Protein AF-A0A135YYY8-F1 (afdb_monomer_lite)

Organism: NCBI:txid1261

Structure (mmCIF, N/CA/C/O backbone):
data_AF-A0A135YYY8-F1
#
_entry.id   AF-A0A135YYY8-F1
#
loop_
_atom_site.group_PDB
_atom_site.id
_atom_site.type_symbol
_atom_site.label_atom_id
_atom_site.label_alt_id
_atom_site.label_comp_id
_atom_site.label_asym_id
_atom_site.label_entity_id
_atom_site.label_seq_id
_atom_site.pdbx_PDB_ins_code
_atom_site.Cartn_x
_atom_site.Cartn_y
_atom_site.Cartn_z
_atom_site.occupancy
_atom_site.B_iso_or_equiv
_atom_site.auth_seq_id
_atom_site.auth_comp_id
_atom_s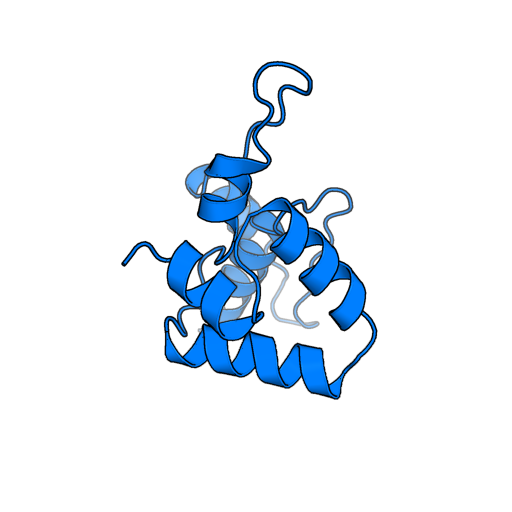ite.auth_asym_id
_atom_site.auth_atom_id
_atom_site.pdbx_PDB_model_num
ATOM 1 N N . MET A 1 1 ? -19.138 -13.139 4.509 1.00 55.31 1 MET A N 1
ATOM 2 C CA . MET A 1 1 ? -18.326 -12.206 5.301 1.00 55.31 1 MET A CA 1
ATOM 3 C C . MET A 1 1 ? -17.591 -11.338 4.298 1.00 55.31 1 MET A C 1
ATOM 5 O O . MET A 1 1 ? -16.985 -11.909 3.394 1.00 55.31 1 MET A O 1
ATOM 9 N N . SER A 1 2 ? -17.763 -10.017 4.330 1.00 73.12 2 SER A N 1
ATOM 10 C CA . SER A 1 2 ? -17.020 -9.128 3.429 1.00 73.12 2 SER A CA 1
ATOM 11 C C . SER A 1 2 ? -15.524 -9.249 3.732 1.00 73.12 2 SER A C 1
ATOM 13 O O . SER A 1 2 ? -15.135 -9.623 4.841 1.00 73.12 2 SER A O 1
ATOM 15 N N . ILE A 1 3 ? -14.662 -8.942 2.762 1.00 73.94 3 ILE A N 1
ATOM 16 C CA . ILE A 1 3 ? -13.211 -8.976 2.996 1.00 73.94 3 ILE A CA 1
ATOM 17 C C . ILE A 1 3 ? -12.803 -8.021 4.140 1.00 73.94 3 ILE A C 1
ATOM 19 O O . ILE A 1 3 ? -11.877 -8.315 4.890 1.00 73.94 3 ILE A O 1
ATOM 23 N N . TYR A 1 4 ? -13.573 -6.947 4.352 1.00 82.56 4 TYR A N 1
ATOM 24 C CA . TYR A 1 4 ? -13.352 -5.939 5.393 1.00 82.56 4 TYR A CA 1
ATOM 25 C C . TYR A 1 4 ? -13.656 -6.459 6.800 1.00 82.56 4 TYR A C 1
ATOM 27 O O . TYR A 1 4 ? -12.945 -6.133 7.746 1.00 82.56 4 TYR A O 1
ATOM 35 N N . GLU A 1 5 ? -14.666 -7.320 6.946 1.00 87.06 5 GLU A N 1
ATOM 36 C CA . GLU A 1 5 ? -14.995 -7.942 8.233 1.00 87.06 5 GLU A CA 1
ATOM 37 C C . GLU A 1 5 ? -13.831 -8.803 8.750 1.00 87.06 5 GLU A C 1
ATOM 39 O O . GLU A 1 5 ? -13.555 -8.804 9.950 1.00 87.06 5 GLU A O 1
ATOM 44 N N . ASN A 1 6 ? -13.087 -9.463 7.854 1.00 91.00 6 ASN A N 1
ATOM 45 C CA . ASN A 1 6 ? -11.873 -10.183 8.239 1.00 91.00 6 ASN A CA 1
ATOM 46 C C . ASN A 1 6 ? -10.776 -9.224 8.724 1.00 91.00 6 ASN A C 1
ATOM 48 O O . ASN A 1 6 ? -10.103 -9.509 9.713 1.00 91.00 6 ASN A O 1
ATOM 52 N N . TYR A 1 7 ? -10.597 -8.078 8.060 1.00 92.50 7 TYR A N 1
ATOM 53 C CA . TYR A 1 7 ? -9.592 -7.083 8.451 1.00 92.50 7 TYR A CA 1
ATOM 54 C C . TYR A 1 7 ? -9.887 -6.516 9.842 1.00 92.50 7 TYR A C 1
ATOM 56 O O . TYR A 1 7 ? -8.987 -6.418 10.677 1.00 92.50 7 TYR A O 1
ATOM 64 N N . TYR A 1 8 ? -11.161 -6.236 10.125 1.00 94.69 8 TYR A N 1
ATOM 65 C CA . TYR A 1 8 ? -11.616 -5.763 11.430 1.00 94.69 8 TYR A CA 1
ATOM 66 C C . TYR A 1 8 ? -11.416 -6.806 12.527 1.00 94.69 8 TYR A C 1
ATOM 68 O O . TYR A 1 8 ? -10.894 -6.481 13.593 1.00 94.69 8 TYR A O 1
ATOM 76 N N . GLN A 1 9 ? -11.739 -8.072 12.254 1.00 95.44 9 GLN A N 1
ATOM 77 C CA . GLN A 1 9 ? -11.490 -9.167 13.195 1.00 95.44 9 GLN A CA 1
ATOM 78 C C . GLN A 1 9 ? -10.002 -9.328 13.515 1.00 95.44 9 GLN A C 1
ATOM 80 O O . GLN A 1 9 ? -9.644 -9.508 14.678 1.00 95.44 9 GLN A O 1
ATOM 85 N N . ILE A 1 10 ? -9.123 -9.228 12.510 1.00 96.19 10 ILE A N 1
ATOM 86 C CA . ILE A 1 10 ? -7.672 -9.282 12.726 1.00 96.19 10 ILE A CA 1
ATOM 87 C C . ILE A 1 10 ? -7.219 -8.074 13.558 1.00 96.19 10 ILE A C 1
ATOM 89 O O . ILE A 1 10 ? -6.435 -8.250 14.491 1.00 96.19 10 ILE A O 1
ATOM 93 N N . GLY A 1 11 ? -7.706 -6.871 13.256 1.00 95.00 11 GLY A N 1
ATOM 94 C CA . GLY A 1 11 ? -7.366 -5.657 14.004 1.00 95.00 11 GLY A CA 1
ATOM 95 C C . GLY A 1 11 ? -7.986 -5.573 15.403 1.00 95.00 11 GLY A C 1
ATOM 96 O O . GLY A 1 11 ? -7.553 -4.762 16.214 1.00 95.00 11 GLY A O 1
ATOM 97 N N . GLY A 1 12 ? -8.983 -6.409 15.714 1.00 96.44 12 GLY A N 1
ATOM 98 C CA . GLY A 1 12 ? -9.738 -6.325 16.967 1.00 96.44 12 GLY A CA 1
ATOM 99 C C . GLY A 1 12 ? -10.637 -5.086 17.050 1.00 96.44 12 GLY A C 1
ATOM 100 O O . GLY A 1 12 ? -10.900 -4.593 18.146 1.00 96.44 12 GLY A O 1
ATOM 101 N N . VAL A 1 13 ? -11.094 -4.584 15.903 1.00 96.38 13 VAL A N 1
ATOM 102 C CA . VAL A 1 13 ? -11.893 -3.355 15.753 1.00 96.38 13 VAL A CA 1
ATOM 103 C C . VAL A 1 13 ? -13.266 -3.668 15.160 1.00 96.38 13 VAL A C 1
ATOM 105 O O . VAL A 1 13 ? -13.520 -4.799 14.741 1.00 96.38 13 VAL A O 1
ATOM 108 N N . LYS A 1 14 ? -14.182 -2.694 15.147 1.00 93.50 14 LYS A N 1
ATOM 109 C CA . LYS A 1 14 ? -15.572 -2.914 14.705 1.00 93.50 14 LYS A CA 1
ATOM 110 C C . LYS A 1 14 ? -16.008 -2.054 13.527 1.00 93.50 14 LYS A C 1
ATOM 112 O O . LYS A 1 14 ? -17.001 -2.386 12.885 1.00 93.50 14 LYS A O 1
ATOM 117 N N . GLN A 1 15 ? -15.308 -0.958 13.257 1.00 91.38 15 GLN A N 1
ATOM 118 C CA . GLN A 1 15 ? -15.704 0.014 12.241 1.00 91.38 15 GLN A CA 1
ATOM 119 C C . GLN A 1 15 ? -14.500 0.654 11.552 1.00 91.38 15 GLN A C 1
ATOM 121 O O . GLN A 1 15 ? -13.395 0.660 12.090 1.00 91.38 15 GLN A O 1
ATOM 126 N N . HIS A 1 16 ? -14.749 1.250 10.384 1.00 89.56 16 HIS A N 1
ATOM 127 C CA . HIS A 1 16 ? -13.727 1.831 9.513 1.00 89.56 16 HIS A CA 1
ATOM 128 C C . HIS A 1 16 ? -12.776 2.795 10.231 1.00 89.56 16 HIS A C 1
ATOM 130 O O . HIS A 1 16 ? -11.567 2.606 10.165 1.00 89.56 16 HIS A O 1
ATOM 136 N N . LYS A 1 17 ? -13.312 3.755 10.992 1.00 90.88 17 LYS A N 1
ATOM 137 C CA . LYS A 1 17 ? -12.491 4.729 11.722 1.00 90.88 17 LYS A CA 1
ATOM 138 C C . LYS A 1 17 ? -11.552 4.076 12.743 1.00 90.88 17 LYS A C 1
ATOM 140 O O . LYS A 1 17 ? -10.385 4.421 12.819 1.00 90.88 17 LYS A O 1
ATOM 145 N N . GLU A 1 18 ? -12.048 3.088 13.488 1.00 95.00 18 GLU A N 1
ATOM 146 C CA . GLU A 1 18 ? -11.215 2.343 14.442 1.00 95.00 18 GLU A CA 1
ATOM 147 C C . GLU A 1 18 ? -10.128 1.531 13.730 1.00 95.00 18 GLU A C 1
ATOM 149 O O . GLU A 1 18 ? -9.048 1.330 14.277 1.00 95.00 18 GLU A O 1
ATOM 154 N N . PHE A 1 19 ? -10.409 1.047 12.518 1.00 94.19 19 PHE A N 1
ATOM 155 C CA . PHE A 1 19 ? -9.428 0.335 11.711 1.00 94.19 19 PHE A CA 1
ATOM 156 C C . PHE A 1 19 ? -8.324 1.259 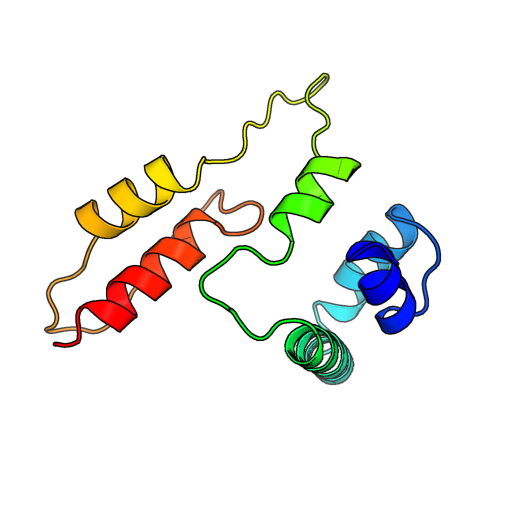11.195 1.00 94.19 19 PHE A C 1
ATOM 158 O O . PHE A 1 19 ? -7.163 0.865 11.239 1.00 94.19 19 PHE A O 1
ATOM 165 N N . GLU A 1 20 ? -8.652 2.477 10.763 1.00 91.75 20 GLU A N 1
ATOM 166 C CA . GLU A 1 20 ? -7.644 3.485 10.405 1.00 91.75 20 GLU A CA 1
ATOM 167 C C . GLU A 1 20 ? -6.768 3.844 11.611 1.00 91.75 20 GLU A C 1
ATOM 169 O O . GLU A 1 20 ? -5.545 3.718 11.531 1.00 91.75 20 GLU A O 1
ATOM 174 N N . ASP A 1 21 ? -7.385 4.147 12.759 1.00 94.88 21 ASP A N 1
ATOM 175 C CA . ASP A 1 21 ? -6.671 4.424 14.013 1.00 94.88 21 ASP A CA 1
ATOM 176 C C . ASP A 1 21 ? -5.758 3.244 14.417 1.00 94.88 21 ASP A C 1
ATOM 178 O O . ASP A 1 21 ? -4.637 3.421 14.906 1.00 94.88 21 ASP A O 1
ATOM 182 N N . TYR A 1 22 ? -6.222 2.007 14.206 1.00 96.38 22 TYR A N 1
ATOM 183 C CA . TYR A 1 22 ? -5.431 0.800 14.436 1.00 96.38 22 TYR A CA 1
ATOM 184 C C . TYR A 1 22 ? -4.231 0.708 13.485 1.00 96.38 22 TYR A C 1
ATOM 186 O O . TYR A 1 22 ? -3.119 0.459 13.953 1.00 96.38 22 TYR A O 1
ATOM 194 N N . LEU A 1 23 ? -4.419 0.933 12.179 1.00 94.25 23 LEU A N 1
ATOM 195 C CA . LEU A 1 23 ? -3.331 0.907 11.196 1.00 94.25 23 LEU A CA 1
ATOM 196 C C . LEU A 1 23 ? -2.253 1.956 11.511 1.00 94.25 23 LEU A C 1
ATOM 198 O O . LEU A 1 23 ? -1.061 1.644 11.450 1.00 94.25 23 LEU A O 1
ATOM 202 N N . GLU A 1 24 ? -2.653 3.166 11.906 1.00 95.00 24 GLU A N 1
ATOM 203 C CA . GLU A 1 24 ? -1.725 4.214 12.345 1.00 95.00 24 GLU A CA 1
ATOM 204 C C . GLU A 1 24 ? -0.944 3.792 13.592 1.00 95.00 24 GLU A C 1
ATOM 206 O O . GLU A 1 24 ? 0.284 3.910 13.640 1.00 95.00 24 GLU A O 1
ATOM 211 N N . LYS A 1 25 ? -1.635 3.236 14.594 1.00 96.81 25 LYS A N 1
ATOM 212 C CA . LYS A 1 25 ? -1.013 2.786 15.843 1.00 96.81 25 LYS A CA 1
ATOM 213 C C . LYS A 1 25 ? 0.046 1.710 15.608 1.00 96.81 25 LYS A C 1
ATOM 215 O O . LYS A 1 25 ? 1.103 1.744 16.240 1.00 96.81 25 LYS A O 1
ATOM 220 N N . ILE A 1 26 ? -0.225 0.749 14.725 1.00 97.75 26 ILE A N 1
ATOM 221 C CA . ILE A 1 26 ? 0.712 -0.350 14.459 1.00 97.75 26 ILE A CA 1
ATOM 222 C C . ILE A 1 26 ? 1.844 0.061 13.513 1.00 97.75 26 ILE A C 1
ATOM 224 O O . ILE A 1 26 ? 2.816 -0.680 13.393 1.00 97.75 26 ILE A O 1
ATOM 228 N N . LEU A 1 27 ? 1.772 1.227 12.855 1.00 95.19 27 LEU A N 1
ATOM 229 C CA . LEU A 1 27 ? 2.737 1.646 11.832 1.00 95.19 27 LEU A CA 1
ATOM 230 C C . LEU A 1 27 ? 4.189 1.536 12.311 1.00 95.19 27 LEU A C 1
ATOM 232 O O . LEU A 1 27 ? 5.041 1.045 11.568 1.00 95.19 27 LEU A O 1
ATOM 236 N N . PHE A 1 28 ? 4.464 1.921 13.559 1.00 95.88 28 PHE A N 1
ATOM 237 C CA . PHE A 1 28 ? 5.797 1.846 14.168 1.00 95.88 28 PHE A CA 1
ATOM 238 C C . PHE A 1 28 ? 5.977 0.679 15.153 1.00 95.88 28 PHE A C 1
ATOM 240 O O . PHE A 1 28 ? 7.096 0.435 15.605 1.00 95.88 28 PHE A O 1
ATOM 247 N N . ASP A 1 29 ? 4.928 -0.100 15.425 1.00 97.88 29 ASP A N 1
ATOM 248 C CA . ASP A 1 29 ? 5.018 -1.350 16.184 1.00 97.88 29 ASP A CA 1
ATOM 249 C C . ASP A 1 29 ? 5.321 -2.510 15.229 1.00 97.88 29 ASP A C 1
ATOM 251 O O . ASP A 1 29 ? 4.431 -3.115 14.635 1.00 97.88 29 ASP A O 1
ATOM 255 N N . LYS A 1 30 ? 6.608 -2.835 15.063 1.00 97.31 30 LYS A N 1
ATOM 256 C CA . LYS A 1 30 ? 7.041 -3.896 14.141 1.00 97.31 30 LYS A CA 1
ATOM 257 C C . LYS A 1 30 ? 6.357 -5.237 14.424 1.00 97.31 30 LYS A C 1
ATOM 259 O O . LYS A 1 30 ? 6.000 -5.933 13.474 1.00 97.31 30 LYS A O 1
ATOM 264 N N . GLN A 1 31 ? 6.221 -5.616 15.694 1.00 98.12 31 GLN A N 1
ATOM 265 C CA . GLN A 1 31 ? 5.705 -6.932 16.058 1.00 98.12 31 GLN A CA 1
ATOM 266 C C . GLN A 1 31 ? 4.230 -7.042 15.679 1.00 98.12 31 GLN A C 1
ATOM 268 O O . GLN A 1 31 ? 3.840 -8.002 15.010 1.00 98.12 31 GLN A O 1
ATOM 273 N N . GLU A 1 32 ? 3.436 -6.041 16.054 1.00 98.00 32 GLU A N 1
ATOM 274 C CA . GLU A 1 32 ? 2.009 -6.034 15.759 1.00 98.00 32 GLU A CA 1
ATOM 275 C C . GLU A 1 32 ? 1.741 -5.835 14.262 1.00 98.00 32 GLU A C 1
ATOM 277 O O . GLU A 1 32 ? 0.929 -6.557 13.682 1.00 98.00 32 GLU A O 1
ATOM 282 N N . ARG A 1 33 ? 2.500 -4.952 13.597 1.00 97.75 33 ARG A N 1
ATOM 283 C CA . ARG A 1 33 ? 2.437 -4.742 12.143 1.00 97.75 33 ARG A CA 1
ATOM 284 C C . ARG A 1 33 ? 2.681 -6.029 11.368 1.00 97.75 33 ARG A C 1
ATOM 286 O O . ARG A 1 33 ? 1.911 -6.375 10.475 1.00 97.75 33 ARG A O 1
ATOM 293 N N . GLU A 1 34 ? 3.742 -6.763 11.700 1.00 97.69 34 GLU A N 1
ATOM 294 C CA . GLU A 1 34 ? 4.028 -8.038 11.041 1.00 97.69 34 GLU A CA 1
ATOM 295 C C . GLU A 1 34 ? 2.969 -9.095 11.357 1.00 97.69 34 GLU A C 1
ATOM 297 O O . GLU A 1 34 ? 2.563 -9.837 10.464 1.00 97.69 34 GLU A O 1
ATOM 302 N N . ARG A 1 35 ? 2.497 -9.170 12.606 1.00 97.88 35 ARG A N 1
ATOM 303 C CA . ARG A 1 35 ? 1.428 -10.095 13.002 1.00 97.88 35 ARG A CA 1
ATOM 304 C C . ARG A 1 35 ? 0.138 -9.826 12.218 1.00 97.88 35 ARG A C 1
ATOM 306 O O . ARG A 1 35 ? -0.468 -10.785 11.733 1.00 97.88 35 ARG A O 1
ATOM 313 N N . PHE A 1 36 ? -0.233 -8.559 12.036 1.00 97.38 36 PHE A N 1
ATOM 314 C CA . PHE A 1 36 ? -1.372 -8.132 11.227 1.00 97.38 36 PHE A CA 1
ATOM 315 C C . PHE A 1 36 ? -1.213 -8.539 9.756 1.00 97.38 36 PHE A C 1
ATOM 317 O O . PHE A 1 36 ? -2.010 -9.330 9.251 1.00 97.38 36 PHE A O 1
ATOM 324 N N . TYR A 1 37 ? -0.149 -8.093 9.076 1.00 95.25 37 TYR A N 1
ATOM 325 C CA . TYR A 1 37 ? 0.034 -8.384 7.647 1.00 95.25 37 TYR A CA 1
ATOM 326 C C . TYR A 1 37 ? 0.221 -9.881 7.360 1.00 95.25 37 TYR A C 1
ATOM 328 O O . TYR A 1 37 ? -0.272 -10.378 6.351 1.00 95.25 37 TYR A O 1
ATOM 336 N N . ARG A 1 38 ? 0.839 -10.652 8.266 1.00 96.69 38 ARG A N 1
ATOM 337 C CA . ARG A 1 38 ? 0.900 -12.122 8.140 1.00 96.69 38 ARG A CA 1
ATOM 338 C C . ARG A 1 38 ? -0.475 -12.776 8.238 1.00 96.69 38 ARG A C 1
ATOM 340 O O . ARG A 1 38 ? -0.683 -13.813 7.617 1.00 96.69 38 ARG A O 1
ATOM 347 N N . ALA A 1 39 ? -1.393 -12.227 9.031 1.00 96.44 39 ALA A N 1
ATOM 348 C CA . ALA A 1 39 ? -2.764 -12.723 9.093 1.00 96.44 39 ALA A CA 1
ATOM 349 C C . ALA A 1 39 ? -3.541 -12.381 7.812 1.00 96.44 39 ALA A C 1
ATOM 351 O O . ALA A 1 39 ? -4.250 -13.242 7.300 1.00 96.44 39 ALA A O 1
ATOM 352 N N . ILE A 1 40 ? -3.333 -11.185 7.250 1.00 93.88 40 ILE A N 1
ATOM 353 C CA . ILE A 1 40 ? -3.892 -10.784 5.949 1.00 93.88 40 ILE A CA 1
ATOM 354 C C . ILE A 1 40 ? -3.414 -11.723 4.833 1.00 93.88 40 ILE A C 1
ATOM 356 O O . ILE A 1 40 ? -4.236 -12.261 4.095 1.00 93.88 40 ILE A O 1
ATOM 360 N N . LEU A 1 41 ? -2.112 -12.026 4.781 1.00 94.00 41 LEU A N 1
ATOM 361 C CA . LEU A 1 41 ? -1.534 -12.940 3.787 1.00 94.00 41 LEU A CA 1
ATOM 362 C C . LEU A 1 41 ? -2.075 -14.377 3.871 1.00 94.00 41 LEU A C 1
ATOM 364 O O . LEU A 1 41 ? -1.997 -15.119 2.899 1.00 94.00 41 LEU A O 1
ATOM 368 N N . LYS A 1 42 ? -2.632 -14.799 5.015 1.00 94.50 42 LYS A N 1
ATOM 369 C CA . LYS A 1 42 ? -3.307 -16.106 5.130 1.00 94.50 42 LYS A CA 1
ATOM 370 C C . LYS A 1 42 ? -4.692 -16.120 4.479 1.00 94.50 42 LYS A C 1
ATOM 372 O O . LYS A 1 42 ? -5.206 -17.202 4.216 1.00 94.50 42 LYS A O 1
ATOM 377 N N . ILE A 1 43 ? -5.301 -14.952 4.269 1.00 91.38 43 ILE A N 1
ATOM 378 C CA . ILE A 1 43 ? -6.597 -14.799 3.594 1.00 91.38 43 ILE A CA 1
ATOM 379 C C . ILE A 1 43 ? -6.378 -14.698 2.087 1.00 91.38 43 ILE A C 1
ATOM 381 O O . ILE A 1 43 ? -7.019 -15.414 1.323 1.00 91.38 43 ILE A O 1
ATOM 385 N N . ASN A 1 44 ? -5.472 -13.812 1.676 1.00 89.69 44 ASN A N 1
ATOM 386 C CA . ASN A 1 44 ? -5.059 -13.645 0.293 1.00 89.69 44 ASN A CA 1
ATOM 387 C C . ASN A 1 44 ? -3.554 -13.357 0.254 1.00 89.69 44 ASN A C 1
ATOM 389 O O . ASN A 1 44 ? -3.099 -12.369 0.828 1.00 89.69 44 ASN A O 1
ATOM 393 N N . ASN A 1 45 ? -2.796 -14.225 -0.411 1.00 92.12 45 ASN A N 1
ATOM 394 C CA . ASN A 1 45 ? -1.354 -14.087 -0.599 1.00 92.12 45 ASN A CA 1
ATOM 395 C C . ASN A 1 45 ? -0.971 -13.593 -2.002 1.00 92.12 45 ASN A C 1
ATOM 397 O O . ASN A 1 45 ? 0.220 -13.536 -2.309 1.00 92.12 45 ASN A O 1
ATOM 401 N N . ASP A 1 46 ? -1.946 -13.246 -2.843 1.00 91.81 46 ASP A N 1
ATOM 402 C CA . ASP A 1 46 ? -1.696 -12.581 -4.114 1.00 91.81 46 ASP A CA 1
ATOM 403 C C . ASP A 1 46 ? -1.296 -11.122 -3.865 1.00 91.81 46 ASP A C 1
ATOM 405 O O . ASP A 1 46 ? -2.128 -10.245 -3.642 1.00 91.81 46 ASP A O 1
ATOM 409 N N . VAL A 1 47 ? 0.014 -10.882 -3.885 1.00 89.12 47 VAL A N 1
ATOM 410 C CA . VAL A 1 47 ? 0.625 -9.557 -3.723 1.00 89.12 47 VAL A CA 1
ATOM 411 C C . VAL A 1 47 ? 0.815 -8.822 -5.057 1.00 89.12 47 VAL A C 1
ATOM 413 O O . VAL A 1 47 ? 1.421 -7.754 -5.079 1.00 89.12 47 VAL A O 1
ATOM 416 N N . SER A 1 48 ? 0.302 -9.366 -6.169 1.00 88.19 48 SER A N 1
ATOM 417 C CA . SER A 1 48 ? 0.288 -8.680 -7.473 1.00 88.19 48 SER A CA 1
ATOM 418 C C . SER A 1 48 ? -0.840 -7.648 -7.595 1.00 88.19 48 SER A C 1
ATOM 420 O O . SER A 1 48 ? -0.872 -6.852 -8.540 1.00 88.19 48 SER A O 1
ATOM 422 N N . VAL A 1 49 ? -1.764 -7.647 -6.631 1.00 86.56 49 VAL A N 1
ATOM 423 C CA . VAL A 1 49 ? -2.930 -6.766 -6.573 1.00 86.56 49 VAL A CA 1
ATOM 424 C C . VAL A 1 49 ? -2.898 -5.880 -5.334 1.00 86.56 49 VAL A C 1
ATOM 426 O O . VAL A 1 49 ? -2.331 -6.219 -4.294 1.00 86.56 49 VAL A O 1
ATOM 429 N N . ASP A 1 50 ? -3.549 -4.726 -5.435 1.00 88.81 50 ASP A N 1
ATOM 430 C CA . ASP A 1 50 ? -3.697 -3.810 -4.312 1.00 88.81 50 ASP A CA 1
ATOM 431 C C . ASP A 1 50 ? -4.738 -4.344 -3.314 1.00 88.81 50 ASP A C 1
ATOM 433 O O . ASP A 1 50 ? -5.948 -4.285 -3.540 1.00 88.81 50 ASP A O 1
ATOM 437 N N . THR A 1 51 ? -4.247 -4.884 -2.197 1.00 89.25 51 THR A N 1
ATOM 438 C CA . THR A 1 51 ? -5.066 -5.524 -1.153 1.00 89.25 51 THR A CA 1
ATOM 439 C C . THR A 1 51 ? -6.046 -4.557 -0.478 1.00 89.25 51 THR A C 1
ATOM 441 O O . THR A 1 51 ? -7.108 -4.985 -0.013 1.00 89.25 51 THR A O 1
ATOM 444 N N . PHE A 1 52 ? -5.709 -3.264 -0.408 1.00 87.88 52 PHE A N 1
ATOM 445 C CA . PHE A 1 52 ? -6.510 -2.265 0.302 1.00 87.88 52 PHE A CA 1
ATOM 446 C C . PHE A 1 52 ? -7.303 -1.343 -0.623 1.00 87.88 52 PHE A C 1
ATOM 448 O O . PHE A 1 52 ? -8.205 -0.667 -0.133 1.00 87.88 52 PHE A O 1
ATOM 455 N N . LYS A 1 53 ? -7.050 -1.346 -1.937 1.00 85.75 53 LYS A N 1
ATOM 456 C CA . LYS A 1 53 ? -7.810 -0.542 -2.906 1.00 85.75 53 LYS A CA 1
ATOM 457 C C . LYS A 1 53 ? -9.332 -0.652 -2.735 1.00 85.75 53 LYS A C 1
ATOM 459 O O . LYS A 1 53 ? -9.938 0.394 -2.537 1.00 85.75 53 LYS A O 1
ATOM 464 N N . PRO A 1 54 ? -9.967 -1.844 -2.682 1.00 84.44 54 PRO A N 1
ATOM 465 C CA . PRO A 1 54 ? -11.422 -1.920 -2.505 1.00 84.44 54 PRO A CA 1
ATOM 466 C C . PRO A 1 54 ? -11.897 -1.299 -1.185 1.00 84.44 54 PRO A C 1
ATOM 468 O O . PRO A 1 54 ? -12.940 -0.654 -1.128 1.00 84.44 54 PRO A O 1
ATOM 471 N N . TYR A 1 55 ? -11.107 -1.466 -0.119 1.00 85.81 55 TYR A N 1
ATOM 472 C CA . TYR A 1 55 ? -11.413 -0.907 1.194 1.00 85.81 55 TYR A CA 1
ATOM 473 C C . TYR A 1 55 ? -11.396 0.622 1.166 1.00 85.81 55 TYR A C 1
ATOM 475 O O . TYR A 1 55 ? -12.351 1.266 1.598 1.00 85.81 55 TYR A O 1
ATOM 483 N N . PHE A 1 56 ? -10.326 1.213 0.638 1.00 80.38 56 PHE A N 1
ATOM 484 C CA . PHE A 1 56 ? -10.226 2.664 0.560 1.00 80.38 56 PHE A CA 1
ATOM 485 C C . PHE A 1 56 ? -11.150 3.253 -0.520 1.00 80.38 56 PHE A C 1
ATOM 487 O O . PHE A 1 56 ? -11.588 4.389 -0.374 1.00 80.38 56 PHE A O 1
ATOM 494 N N . GLU A 1 57 ? -11.519 2.507 -1.563 1.00 78.94 57 GLU A N 1
ATOM 495 C CA . GLU A 1 57 ? -12.565 2.909 -2.513 1.00 78.94 57 GLU A CA 1
ATOM 496 C C . GLU A 1 57 ? -13.953 2.983 -1.863 1.00 78.94 57 GLU A C 1
ATOM 498 O O . GLU A 1 57 ? -14.734 3.867 -2.203 1.00 78.94 57 GLU A O 1
ATOM 503 N N . GLU A 1 58 ? -14.266 2.082 -0.931 1.00 80.56 58 GLU A N 1
ATOM 504 C CA . GLU A 1 58 ? -15.554 2.072 -0.228 1.00 80.56 58 GLU A CA 1
ATOM 505 C C . GLU A 1 58 ? -15.653 3.212 0.794 1.00 80.56 58 GLU A C 1
ATOM 507 O O . GLU A 1 58 ? -16.676 3.892 0.875 1.00 80.56 58 GLU A O 1
ATOM 512 N N . TYR A 1 59 ? -14.593 3.428 1.580 1.00 78.88 59 TYR A N 1
ATOM 513 C CA . TYR A 1 59 ? -14.659 4.311 2.748 1.00 78.88 59 TYR A CA 1
ATOM 514 C C . TYR A 1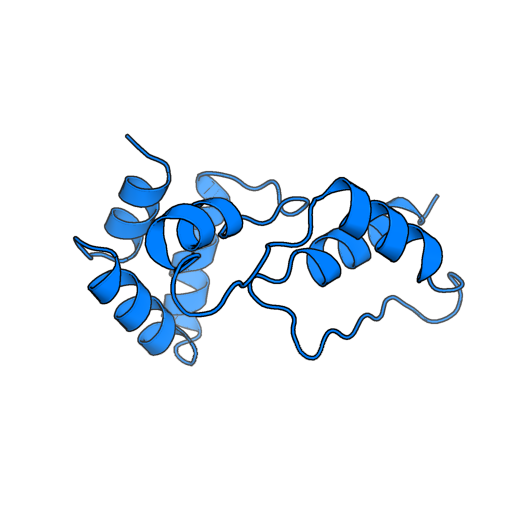 59 ? -13.935 5.652 2.588 1.00 78.88 59 TYR A C 1
ATOM 516 O O . TYR A 1 59 ? -14.409 6.658 3.112 1.00 78.88 59 TYR A O 1
ATOM 524 N N . ALA A 1 60 ? -12.815 5.686 1.862 1.00 67.69 60 ALA A N 1
ATOM 525 C CA . ALA A 1 60 ? -11.976 6.877 1.703 1.00 67.69 60 ALA A CA 1
ATOM 526 C C . ALA A 1 60 ? -12.139 7.560 0.338 1.00 67.69 60 ALA A C 1
ATOM 528 O O . ALA A 1 60 ? -11.616 8.657 0.129 1.00 67.69 60 ALA A O 1
ATOM 529 N N . ALA A 1 61 ? -12.901 6.969 -0.590 1.00 61.09 61 ALA A N 1
ATOM 530 C CA . ALA A 1 61 ? -13.352 7.673 -1.778 1.00 61.09 61 ALA A CA 1
ATOM 531 C C . ALA A 1 61 ? -14.433 8.681 -1.375 1.00 61.09 61 ALA A C 1
ATOM 533 O O . ALA A 1 61 ? -15.615 8.539 -1.699 1.00 61.09 61 ALA A O 1
ATOM 534 N N . GLU A 1 62 ? -14.030 9.768 -0.717 1.00 56.75 62 GLU A N 1
ATOM 535 C CA . GLU A 1 62 ? -14.806 10.998 -0.714 1.00 56.75 62 GLU A CA 1
ATOM 536 C C . GLU A 1 62 ? -14.808 11.585 -2.142 1.00 56.75 62 GLU A C 1
ATOM 538 O O . GLU A 1 62 ? -14.272 12.662 -2.415 1.00 56.75 62 GLU A O 1
ATOM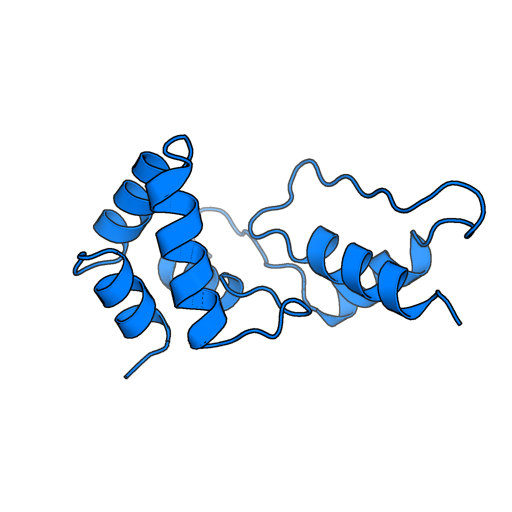 543 N N . ARG A 1 63 ? -15.443 10.881 -3.094 1.00 50.34 63 ARG A N 1
ATOM 544 C CA . ARG A 1 63 ? -15.578 11.301 -4.499 1.00 50.34 63 ARG A CA 1
ATOM 545 C C . ARG A 1 63 ? -16.192 12.698 -4.618 1.00 50.34 63 ARG A C 1
ATOM 547 O O . ARG A 1 63 ? -16.007 13.371 -5.624 1.00 50.34 63 ARG A O 1
ATOM 554 N N . LYS A 1 64 ? -16.947 13.125 -3.599 1.00 48.41 64 LYS A N 1
ATOM 555 C CA . LYS A 1 64 ? -17.656 14.408 -3.558 1.00 48.41 64 LYS A CA 1
ATOM 556 C C . LYS A 1 64 ? -16.806 15.598 -3.104 1.00 48.41 64 LYS A C 1
ATOM 558 O O . LYS A 1 64 ? -17.131 16.705 -3.517 1.00 48.41 64 LYS A O 1
ATOM 563 N N . SER A 1 65 ? -15.786 15.410 -2.267 1.00 54.03 65 SER A N 1
ATOM 564 C CA . SER A 1 65 ? -14.988 16.519 -1.711 1.00 54.03 65 SER A CA 1
ATOM 565 C C . SER A 1 65 ? -13.648 16.676 -2.432 1.00 54.03 65 SER A C 1
ATOM 567 O O . SER A 1 65 ? -13.299 17.790 -2.812 1.00 54.03 65 SER A O 1
ATOM 569 N N . ASN A 1 66 ? -12.937 15.569 -2.680 1.00 60.69 66 ASN A N 1
ATOM 570 C CA . ASN A 1 66 ? -11.525 15.604 -3.077 1.00 60.69 66 ASN A CA 1
ATOM 571 C C . ASN A 1 66 ? -11.243 15.076 -4.492 1.00 60.69 66 ASN A C 1
ATOM 573 O O . ASN A 1 66 ? -10.099 15.164 -4.928 1.00 60.69 66 ASN A O 1
ATOM 577 N N . GLN A 1 67 ? -12.253 14.543 -5.201 1.00 60.28 67 GLN A N 1
ATOM 578 C CA . GLN A 1 67 ? -12.144 14.024 -6.581 1.00 60.28 67 GLN A CA 1
ATOM 579 C C . GLN A 1 67 ? -10.912 13.126 -6.811 1.00 60.28 67 GLN A C 1
ATOM 581 O O . GLN A 1 67 ? -10.304 13.153 -7.877 1.00 60.28 67 GLN A O 1
ATOM 586 N N . GLN A 1 68 ? -10.498 12.357 -5.799 1.00 61.25 68 GLN A N 1
ATOM 587 C CA . GLN A 1 68 ? -9.390 11.429 -5.976 1.00 61.25 68 GLN A CA 1
ATOM 588 C C . GLN A 1 68 ? -9.890 10.227 -6.772 1.00 61.25 68 GLN A C 1
ATOM 590 O O . GLN A 1 68 ? -10.638 9.392 -6.260 1.00 61.25 68 GLN A O 1
ATOM 595 N N . ASP A 1 69 ? -9.494 10.177 -8.039 1.00 63.62 69 ASP A N 1
ATOM 596 C CA . ASP A 1 69 ? -9.694 9.019 -8.892 1.00 63.62 69 ASP A CA 1
ATOM 597 C C . ASP A 1 69 ? -8.568 8.013 -8.638 1.00 63.62 69 ASP A C 1
ATOM 599 O O . ASP A 1 69 ? -7.383 8.337 -8.732 1.00 63.62 69 ASP A O 1
ATOM 603 N N . TYR A 1 70 ? -8.936 6.772 -8.319 1.00 73.62 70 TYR A N 1
ATOM 604 C CA . TYR A 1 70 ? -7.975 5.675 -8.272 1.00 73.62 70 TYR A CA 1
ATOM 605 C C . TYR A 1 70 ? -7.419 5.409 -9.663 1.00 73.62 70 TYR A C 1
ATOM 607 O O . TYR A 1 70 ? -8.172 5.337 -10.637 1.00 73.62 70 TYR A O 1
ATOM 615 N N . THR A 1 71 ? -6.112 5.167 -9.751 1.00 82.56 71 THR A N 1
ATOM 616 C CA . THR A 1 71 ? -5.492 4.734 -11.002 1.00 82.56 71 THR A CA 1
ATOM 617 C C . THR A 1 71 ? -6.059 3.367 -11.411 1.00 82.56 71 THR A C 1
ATOM 619 O O . THR A 1 71 ? -5.905 2.389 -10.665 1.00 82.56 71 THR A O 1
ATOM 622 N N . PRO A 1 72 ? -6.712 3.248 -12.583 1.00 86.38 72 PRO A N 1
ATOM 623 C CA . PRO A 1 72 ? -7.179 1.960 -13.076 1.00 86.38 72 PRO A CA 1
ATOM 624 C C . PRO A 1 72 ? -6.005 1.017 -13.338 1.00 86.38 72 PRO A C 1
ATOM 626 O O . PRO A 1 72 ? -4.952 1.441 -13.818 1.00 86.38 72 PRO A O 1
ATOM 629 N N . ASP A 1 73 ? -6.206 -0.279 -13.107 1.00 87.25 73 ASP A N 1
ATOM 630 C CA . ASP A 1 73 ? -5.145 -1.283 -13.242 1.00 87.25 73 ASP A CA 1
ATOM 631 C C . ASP A 1 73 ? -4.548 -1.313 -14.656 1.00 87.25 73 ASP A C 1
ATOM 633 O O . ASP A 1 73 ? -3.356 -1.549 -14.827 1.00 87.25 73 ASP A O 1
ATOM 637 N N . SER A 1 74 ? -5.355 -1.036 -15.686 1.00 90.88 74 SER A N 1
ATOM 638 C CA . SER A 1 74 ? -4.883 -0.930 -17.071 1.00 90.88 74 SER A CA 1
ATOM 639 C C . SER A 1 74 ? -3.863 0.196 -17.256 1.00 90.88 74 SER A C 1
ATOM 641 O O . SER A 1 74 ? -2.846 -0.008 -17.915 1.00 90.88 74 SER A O 1
ATOM 643 N N . VAL A 1 75 ? -4.097 1.362 -16.647 1.00 92.50 75 VAL A N 1
ATOM 644 C CA . VAL A 1 75 ? -3.182 2.511 -16.694 1.00 92.50 75 VAL A CA 1
ATOM 645 C C . VAL A 1 75 ? -1.911 2.202 -15.908 1.00 92.50 75 VAL A C 1
ATOM 647 O O . VAL A 1 75 ? -0.810 2.445 -16.398 1.00 92.50 75 VAL A O 1
ATOM 650 N N . ALA A 1 76 ? -2.057 1.603 -14.725 1.00 92.31 76 ALA A N 1
ATOM 651 C CA . ALA A 1 76 ? -0.929 1.217 -13.887 1.00 92.31 76 ALA A CA 1
ATOM 652 C C . ALA A 1 76 ? -0.006 0.197 -14.582 1.00 92.31 76 ALA A C 1
ATOM 654 O O . ALA A 1 76 ? 1.211 0.366 -14.567 1.00 92.31 76 ALA A O 1
ATOM 655 N N . LYS A 1 77 ? -0.570 -0.808 -15.267 1.00 92.25 77 LYS A N 1
ATOM 656 C CA . LYS A 1 77 ? 0.190 -1.805 -16.046 1.00 92.25 77 LYS A CA 1
ATOM 657 C C . LYS A 1 77 ? 0.959 -1.185 -17.208 1.00 92.25 77 LYS A C 1
ATOM 659 O O . LYS A 1 77 ? 2.125 -1.512 -17.415 1.00 92.25 77 LYS A O 1
ATOM 664 N N . ILE A 1 78 ? 0.326 -0.268 -17.944 1.00 94.38 78 ILE A N 1
ATOM 665 C CA . ILE A 1 78 ? 0.993 0.461 -19.031 1.00 94.38 78 ILE A CA 1
ATOM 666 C C . ILE A 1 78 ? 2.177 1.259 -18.475 1.00 94.38 78 ILE A C 1
ATOM 668 O O . ILE A 1 78 ? 3.275 1.188 -19.026 1.00 94.38 78 ILE A O 1
ATOM 672 N N . LEU A 1 79 ? 1.982 1.979 -17.366 1.00 93.56 79 LEU A N 1
ATOM 673 C CA . LEU A 1 79 ? 3.047 2.777 -16.761 1.00 93.56 79 LEU A CA 1
ATOM 674 C C . LEU A 1 79 ? 4.198 1.905 -16.241 1.00 93.56 79 LEU A C 1
ATOM 676 O O . LEU A 1 79 ? 5.361 2.258 -16.434 1.00 93.56 79 LEU A O 1
ATOM 680 N N . ALA A 1 80 ? 3.888 0.752 -15.645 1.00 92.06 80 ALA A N 1
ATOM 681 C CA . ALA A 1 80 ? 4.885 -0.222 -15.213 1.00 92.06 80 ALA A CA 1
ATOM 682 C C . ALA A 1 80 ? 5.760 -0.692 -16.387 1.00 92.06 80 ALA A C 1
ATOM 684 O O . ALA A 1 80 ? 6.982 -0.603 -16.308 1.00 92.06 80 ALA A O 1
ATOM 685 N N . THR A 1 81 ? 5.137 -1.05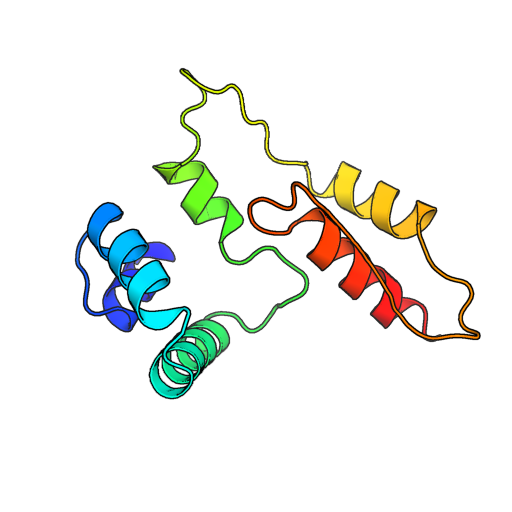4 -17.515 1.00 90.88 81 THR A N 1
ATOM 686 C CA . THR A 1 81 ? 5.855 -1.474 -18.731 1.00 90.88 81 THR A CA 1
ATOM 687 C C . THR A 1 81 ? 6.744 -0.357 -19.292 1.00 90.88 81 THR A C 1
ATOM 689 O O . THR A 1 81 ? 7.877 -0.608 -19.692 1.00 90.88 81 THR A O 1
ATOM 692 N N . ILE A 1 82 ? 6.248 0.887 -19.326 1.00 91.00 82 ILE A N 1
ATOM 693 C CA . ILE A 1 82 ? 6.998 2.046 -19.849 1.00 91.00 82 ILE A CA 1
ATOM 694 C C . ILE A 1 82 ? 8.210 2.376 -18.971 1.00 91.00 82 ILE A C 1
ATOM 696 O O . ILE A 1 82 ? 9.247 2.792 -19.480 1.00 91.00 82 ILE A O 1
ATOM 700 N N . THR A 1 83 ? 8.073 2.225 -17.655 1.00 89.88 83 THR A N 1
ATOM 701 C CA . THR A 1 83 ? 9.101 2.611 -16.675 1.00 89.88 83 THR A CA 1
ATOM 702 C C . THR A 1 83 ? 10.037 1.467 -16.292 1.00 89.88 83 THR A C 1
ATOM 704 O O . THR A 1 83 ? 10.846 1.617 -15.373 1.00 89.88 83 THR A O 1
ATOM 707 N N . ARG A 1 84 ? 9.937 0.320 -16.972 1.00 85.31 84 ARG A N 1
ATOM 708 C CA . ARG A 1 84 ? 10.778 -0.855 -16.742 1.00 85.31 84 ARG A CA 1
ATOM 709 C C . ARG A 1 84 ? 12.261 -0.484 -16.828 1.00 85.31 84 ARG A C 1
ATOM 711 O O . ARG A 1 84 ? 12.694 0.186 -17.766 1.00 85.31 84 ARG A O 1
ATOM 718 N N . GLY A 1 85 ? 13.031 -0.898 -15.824 1.00 73.62 85 GLY A N 1
ATOM 719 C CA . GLY A 1 85 ? 14.477 -0.679 -15.808 1.00 73.62 85 GLY A CA 1
ATOM 720 C C . GLY A 1 85 ? 15.192 -1.603 -16.796 1.00 73.62 85 GLY A C 1
ATOM 721 O O . GLY A 1 85 ? 14.672 -2.657 -17.152 1.00 73.62 85 GLY A O 1
ATOM 722 N N . SER A 1 86 ? 16.401 -1.236 -17.227 1.00 68.00 86 SER A N 1
ATOM 723 C CA . SER A 1 86 ? 17.313 -2.208 -17.836 1.00 68.00 86 SER A CA 1
ATOM 724 C C . SER A 1 86 ? 17.779 -3.176 -16.746 1.00 68.00 86 SER A C 1
ATOM 726 O O . SER A 1 86 ? 18.223 -2.712 -15.696 1.00 68.00 86 SER A O 1
ATOM 728 N N . ASN A 1 87 ? 17.702 -4.487 -16.996 1.00 64.19 87 ASN A N 1
ATOM 729 C CA . ASN A 1 87 ? 17.954 -5.590 -16.046 1.00 64.19 87 ASN A CA 1
ATOM 730 C C . ASN A 1 87 ? 19.355 -5.602 -15.373 1.00 64.19 87 ASN A C 1
ATOM 732 O O . ASN A 1 87 ? 19.679 -6.525 -14.632 1.00 64.19 87 ASN A O 1
ATOM 736 N N . ASP A 1 88 ? 20.187 -4.585 -15.599 1.00 62.78 88 ASP A N 1
ATOM 737 C CA . ASP A 1 88 ? 21.611 -4.571 -15.272 1.00 62.78 88 ASP A CA 1
ATOM 738 C C . ASP A 1 88 ? 21.943 -3.987 -13.883 1.00 62.78 88 ASP A C 1
ATOM 740 O O . ASP A 1 88 ? 23.066 -4.165 -13.411 1.00 62.78 88 ASP A O 1
ATOM 744 N N . THR A 1 89 ? 21.020 -3.287 -13.202 1.00 58.75 89 THR A N 1
ATOM 745 C CA . THR A 1 89 ? 21.338 -2.579 -11.935 1.00 58.75 89 THR A CA 1
ATOM 746 C C . THR A 1 89 ? 20.308 -2.702 -10.802 1.00 58.75 89 THR A C 1
ATOM 748 O O . THR A 1 89 ? 20.458 -2.051 -9.766 1.00 58.75 89 THR A O 1
ATOM 751 N N . GLY A 1 90 ? 19.326 -3.599 -10.931 1.00 66.56 90 GLY A N 1
ATOM 752 C CA . GLY A 1 90 ? 18.332 -3.899 -9.891 1.00 66.56 90 GLY A CA 1
ATOM 753 C C . GLY A 1 90 ? 17.028 -3.099 -10.001 1.00 66.56 90 GLY A C 1
ATOM 754 O O . GLY A 1 90 ? 16.924 -2.123 -10.743 1.00 66.56 90 GLY A O 1
ATOM 755 N N . TYR A 1 91 ? 16.006 -3.536 -9.260 1.00 77.62 91 TYR A N 1
ATOM 756 C CA . TYR A 1 91 ? 14.669 -2.940 -9.300 1.00 77.62 91 TYR A CA 1
ATOM 757 C C . TYR A 1 91 ? 14.571 -1.694 -8.430 1.00 77.62 91 TYR A C 1
ATOM 759 O O . TYR A 1 91 ? 14.983 -1.681 -7.270 1.00 77.62 91 TYR A O 1
ATOM 767 N N . SER A 1 92 ? 13.976 -0.644 -8.988 1.00 82.81 92 SER A N 1
ATOM 768 C CA . SER A 1 92 ? 13.643 0.573 -8.257 1.00 82.81 92 SER A CA 1
ATOM 769 C C . SER A 1 92 ? 12.348 1.178 -8.791 1.00 82.81 92 SER A C 1
ATOM 771 O O . SER A 1 92 ? 11.991 1.021 -9.961 1.00 82.81 92 SER A O 1
ATOM 773 N N . GLY A 1 93 ? 11.631 1.866 -7.908 1.00 86.56 93 GLY A N 1
ATOM 774 C CA . GLY A 1 93 ? 10.399 2.576 -8.220 1.00 86.56 93 GLY A CA 1
ATOM 775 C C . GLY A 1 93 ? 10.132 3.628 -7.153 1.00 86.56 93 GLY A C 1
ATOM 776 O O . GLY A 1 93 ? 10.414 3.408 -5.974 1.00 86.56 93 GLY A O 1
ATOM 777 N N . TYR A 1 94 ? 9.627 4.786 -7.570 1.00 90.12 94 TYR A N 1
ATOM 778 C CA . TYR A 1 94 ? 9.301 5.891 -6.677 1.00 90.12 94 TYR A CA 1
ATOM 779 C C . TYR A 1 94 ? 7.993 6.543 -7.103 1.00 90.12 94 TYR A C 1
ATOM 781 O O . TYR A 1 94 ? 7.821 6.896 -8.267 1.00 90.12 94 TYR A O 1
ATOM 789 N N . ASP A 1 95 ? 7.092 6.709 -6.143 1.00 91.25 95 ASP A N 1
ATOM 790 C CA . ASP A 1 95 ? 5.806 7.366 -6.317 1.00 91.25 95 ASP A CA 1
ATOM 791 C C . ASP A 1 95 ? 5.555 8.242 -5.087 1.00 91.25 95 ASP A C 1
ATOM 793 O O . ASP A 1 95 ? 5.354 7.752 -3.975 1.00 91.25 95 ASP A O 1
ATOM 797 N N . MET A 1 96 ? 5.631 9.558 -5.284 1.00 90.94 96 MET A N 1
ATOM 798 C CA . MET A 1 96 ? 5.451 10.558 -4.223 1.00 90.94 96 MET A CA 1
ATOM 799 C C . MET A 1 96 ? 4.009 10.654 -3.739 1.00 90.94 96 MET A C 1
ATOM 801 O O . MET A 1 96 ? 3.747 11.206 -2.673 1.00 90.94 96 MET A O 1
ATOM 805 N N . THR A 1 97 ? 3.080 10.160 -4.546 1.00 87.50 97 THR A N 1
ATOM 806 C CA . THR A 1 97 ? 1.638 10.310 -4.378 1.00 87.50 97 THR A CA 1
ATOM 807 C C . THR A 1 97 ? 0.978 8.942 -4.467 1.00 87.50 97 THR A C 1
ATOM 809 O O . THR A 1 97 ? -0.077 8.792 -5.073 1.00 87.50 97 THR A O 1
ATOM 812 N N . ALA A 1 98 ? 1.621 7.941 -3.861 1.00 86.44 98 ALA A N 1
ATOM 813 C CA . ALA A 1 98 ? 1.305 6.539 -4.094 1.00 86.44 98 ALA A CA 1
ATOM 814 C C . ALA A 1 98 ? -0.119 6.136 -3.697 1.00 86.44 98 ALA A C 1
ATOM 816 O O . ALA A 1 98 ? -0.628 5.140 -4.210 1.00 86.44 98 ALA A O 1
ATOM 817 N N . GLY A 1 99 ? -0.771 6.878 -2.795 1.00 84.50 99 GLY A N 1
ATOM 818 C CA . GLY A 1 99 ? -2.061 6.478 -2.238 1.00 84.50 99 GLY A CA 1
ATOM 819 C C . GLY A 1 99 ? -1.952 5.079 -1.629 1.00 84.50 99 GLY A C 1
ATOM 820 O O . GLY A 1 99 ? -1.073 4.825 -0.808 1.00 84.50 99 GLY A O 1
ATOM 821 N N . THR A 1 100 ? -2.794 4.151 -2.081 1.00 85.19 100 THR A N 1
ATOM 822 C CA . THR A 1 100 ? -2.739 2.732 -1.688 1.00 85.19 100 THR A CA 1
ATOM 823 C C . THR A 1 100 ? -1.576 1.956 -2.320 1.00 85.19 100 THR A C 1
ATOM 825 O O . THR A 1 100 ? -1.291 0.829 -1.926 1.00 85.19 100 THR A O 1
ATOM 828 N N . GLY A 1 101 ? -0.857 2.564 -3.267 1.00 90.25 101 GLY A N 1
ATOM 829 C CA . GLY A 1 101 ? 0.369 2.033 -3.854 1.00 90.25 101 GLY A CA 1
ATOM 830 C C . GLY A 1 101 ? 0.174 1.272 -5.161 1.00 90.25 101 GLY A C 1
ATOM 831 O O . GLY A 1 101 ? 1.115 0.618 -5.605 1.00 90.25 101 GLY A O 1
ATOM 832 N N . THR A 1 102 ? -0.996 1.364 -5.808 1.00 91.00 102 THR A N 1
ATOM 833 C CA . THR A 1 102 ? -1.316 0.611 -7.038 1.00 91.00 102 THR A CA 1
ATOM 834 C C . THR A 1 102 ? -0.216 0.720 -8.111 1.00 91.00 102 THR A C 1
ATOM 836 O O . THR A 1 102 ? 0.156 -0.296 -8.699 1.00 91.00 102 THR A O 1
ATOM 839 N N . LEU A 1 103 ? 0.351 1.912 -8.351 1.00 92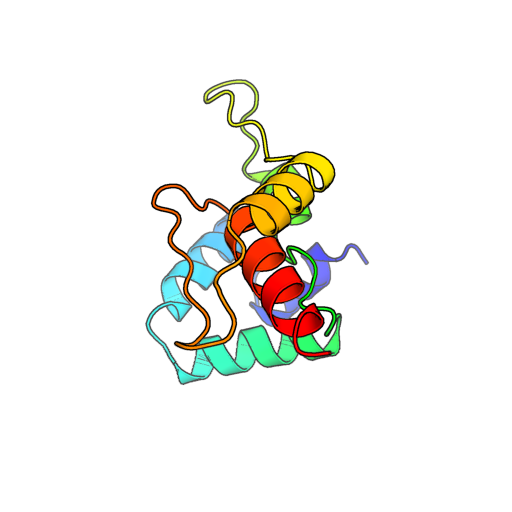.56 103 LEU A N 1
ATOM 840 C CA . LEU A 1 103 ? 1.433 2.101 -9.331 1.00 92.56 103 LEU A CA 1
ATOM 841 C C . LEU A 1 103 ? 2.714 1.345 -8.951 1.00 92.56 103 LEU A C 1
ATOM 843 O O . LEU A 1 103 ? 3.300 0.664 -9.792 1.00 92.56 103 LEU A O 1
ATOM 847 N N . ILE A 1 104 ? 3.122 1.422 -7.683 1.00 93.06 104 ILE A N 1
ATOM 848 C CA . ILE A 1 104 ? 4.312 0.734 -7.168 1.00 93.06 104 ILE A CA 1
ATOM 849 C C . ILE A 1 104 ? 4.128 -0.785 -7.181 1.00 93.06 104 ILE A C 1
ATOM 851 O O . ILE A 1 104 ? 5.049 -1.500 -7.567 1.00 93.06 104 ILE A O 1
ATOM 855 N N . ILE A 1 105 ? 2.941 -1.279 -6.822 1.00 93.38 105 ILE A N 1
ATOM 856 C CA . ILE A 1 105 ? 2.622 -2.713 -6.849 1.00 93.38 105 ILE A CA 1
ATOM 857 C C . ILE A 1 105 ? 2.723 -3.252 -8.279 1.00 93.38 105 ILE A C 1
ATOM 859 O O . ILE A 1 105 ? 3.397 -4.256 -8.505 1.00 93.38 105 ILE A O 1
ATOM 863 N N . GLN A 1 106 ? 2.117 -2.569 -9.261 1.00 92.88 106 GLN A N 1
ATOM 864 C CA . GLN A 1 106 ? 2.207 -2.995 -10.662 1.00 92.88 106 GLN A CA 1
ATOM 865 C C . GLN A 1 106 ? 3.636 -2.896 -11.206 1.00 92.88 106 GLN A C 1
ATOM 867 O O . GLN A 1 106 ? 4.053 -3.782 -11.946 1.00 92.88 106 GLN A O 1
ATOM 872 N N . LYS A 1 107 ? 4.402 -1.866 -10.818 1.00 92.00 107 LYS A N 1
ATOM 873 C CA . LYS A 1 107 ? 5.816 -1.740 -11.194 1.00 92.00 107 LYS A CA 1
ATOM 874 C C . LYS A 1 107 ? 6.646 -2.907 -10.671 1.00 92.00 107 LYS A C 1
ATOM 876 O O . LYS A 1 107 ? 7.367 -3.525 -11.444 1.00 92.00 107 LYS A O 1
ATOM 881 N N . TRP A 1 108 ? 6.514 -3.222 -9.383 1.00 90.81 108 TRP A N 1
ATOM 882 C CA . TRP A 1 108 ? 7.217 -4.344 -8.766 1.00 90.81 108 TRP A CA 1
ATOM 883 C C . TRP A 1 108 ? 6.835 -5.677 -9.418 1.00 90.81 108 TRP A C 1
ATOM 885 O O . TRP A 1 108 ? 7.703 -6.495 -9.701 1.00 90.81 108 TRP A O 1
ATOM 895 N N . TRP A 1 109 ? 5.550 -5.885 -9.711 1.00 90.69 109 TRP A N 1
ATOM 896 C CA . TRP A 1 109 ? 5.096 -7.111 -10.362 1.00 90.69 109 TRP A CA 1
ATOM 897 C C . TRP A 1 109 ? 5.606 -7.250 -11.802 1.00 90.69 109 TRP A C 1
ATOM 899 O O . TRP A 1 109 ? 5.994 -8.343 -12.210 1.00 90.69 109 TRP A O 1
ATOM 909 N N . ASP A 1 110 ? 5.617 -6.163 -12.576 1.00 90.12 110 ASP A N 1
ATOM 910 C CA . ASP A 1 110 ? 6.174 -6.154 -13.933 1.00 90.12 110 ASP A CA 1
ATOM 911 C C . ASP A 1 110 ? 7.677 -6.461 -13.914 1.00 90.12 110 ASP A C 1
ATOM 913 O O . ASP A 1 110 ? 8.126 -7.351 -14.633 1.00 90.12 110 ASP A O 1
ATOM 917 N N . ASP A 1 111 ? 8.420 -5.800 -13.024 1.00 87.56 111 ASP A N 1
ATOM 918 C CA . ASP A 1 111 ? 9.851 -6.013 -12.801 1.00 87.56 111 ASP A CA 1
ATOM 919 C C . ASP A 1 111 ? 10.172 -7.489 -12.495 1.00 87.56 111 ASP A C 1
ATOM 921 O O . ASP A 1 111 ? 11.000 -8.092 -13.175 1.00 87.56 111 ASP A O 1
ATOM 925 N N . MET A 1 112 ? 9.456 -8.102 -11.544 1.00 84.31 112 MET A N 1
ATOM 926 C CA . MET A 1 112 ? 9.638 -9.513 -11.165 1.00 84.31 112 MET A CA 1
ATOM 927 C C . MET A 1 112 ? 9.364 -10.495 -12.317 1.00 84.31 112 MET A C 1
ATOM 929 O O . MET A 1 112 ? 9.967 -11.563 -12.372 1.00 84.31 112 MET A O 1
ATOM 933 N N . ASN A 1 113 ? 8.445 -10.169 -13.232 1.00 82.00 113 ASN A N 1
ATOM 934 C CA . ASN A 1 113 ? 8.105 -11.038 -14.366 1.00 82.00 113 ASN A CA 1
ATOM 935 C C . ASN A 1 113 ? 9.051 -10.877 -15.567 1.00 82.00 113 ASN A C 1
ATOM 937 O O . ASN A 1 113 ? 8.996 -11.687 -16.490 1.00 82.00 113 ASN A O 1
ATOM 941 N N . CYS A 1 114 ? 9.904 -9.852 -15.575 1.00 70.88 114 CYS A N 1
ATOM 942 C CA . CYS A 1 114 ? 10.857 -9.596 -16.658 1.00 70.88 114 CYS A CA 1
ATOM 943 C C . CYS A 1 114 ? 12.217 -10.283 -16.462 1.00 70.88 114 CYS A C 1
ATOM 945 O O . CYS A 1 114 ? 13.112 -10.093 -17.285 1.00 70.88 114 CYS A O 1
ATOM 947 N N . GLU A 1 115 ? 12.362 -11.105 -15.418 1.00 56.94 115 GLU A N 1
ATOM 948 C CA . GLU A 1 115 ? 13.531 -11.958 -15.139 1.00 56.94 115 GLU A CA 1
ATOM 949 C C . GLU A 1 115 ? 13.670 -13.189 -16.059 1.00 56.94 115 GLU A C 1
ATOM 951 O O . GLU A 1 115 ? 14.401 -14.126 -15.736 1.00 56.94 115 GLU A O 1
ATOM 956 N N . THR A 1 116 ? 12.980 -13.221 -17.200 1.00 42.44 116 THR A N 1
ATOM 957 C CA . THR A 1 116 ? 13.082 -14.301 -18.202 1.00 42.44 116 THR A CA 1
ATOM 958 C C . THR A 1 116 ? 14.137 -14.011 -19.256 1.00 42.44 116 THR A C 1
ATOM 960 O O . THR A 1 116 ? 14.889 -14.947 -19.604 1.00 42.44 116 THR A O 1
#

Sequence (116 aa):
MSIYENYYQIGGVKQHKEFEDYLEKILFDKQERERFYRAILKINNDVSVDTFKPYFEEYAAERKSNQQDYTPDSVAKILATITRGSNDTGYSGYDMTAGTGTLIIQKWWDDMNCET

pLDDT: mean 85.18, std 12.93, range [42.44, 98.12]

InterPro domains:
  IPR003356 DNA methylase, adenine-specific [PF02384] (49-107)
  IPR029063 S-adenosyl-L-methionine-dependent methyltransferase superfamily [G3DSA:3.40.50.150] (42-107)
  IPR029063 S-adenosyl-L-methionine-dependent methyltransferase superfamily [SSF53335] (18-106)

Secondary structure (DSSP, 8-state):
--HHHHHHHHHT-SSHHHHHHHHHHHTT-HHHHHHHHHHHHTT---TTS-SSHHHHHHHT--TTTT--PPPPHHHHHHHHHHTPPPTTS------TT-TT-HHHHHHHHHHHHT--

Radius of gyration: 16.03 Å; chains: 1; bounding box: 40×33×37 Å

Foldseek 3Di:
DPLVVQLCVLLVHDDDVVSVVSCVVCVPVPVSVVSSVVSNCVVPVPLLALSCVVVCVVPVCPCVPPVDDDDDLVNLLVLLVVPADDPPPDDDDDDPPCVSNSNVSNNVVSNVVPPD